Protein AF-A0A8J7Q8L1-F1 (afdb_monomer_lite)

Radius of gyration: 17.09 Å; chains: 1; bounding box: 45×29×39 Å

Sequence (72 aa):
VPNDDPLFAHVKRLEDVPPHFLLEVEHFFGTYKQLEGAHTESLGWSGAEESTREVRASVDRFRASLGTVRMG

pLDDT: mean 92.69, std 11.48, range [44.62, 98.38]

Structure (mmCIF, N/CA/C/O backbone):
data_AF-A0A8J7Q8L1-F1
#
_entry.id   AF-A0A8J7Q8L1-F1
#
loop_
_atom_site.group_PDB
_atom_site.id
_atom_site.type_symbol
_atom_site.label_atom_id
_atom_site.label_alt_id
_atom_site.label_comp_id
_atom_site.label_asym_id
_atom_site.label_entity_id
_atom_site.label_seq_id
_atom_site.pdbx_PDB_ins_code
_atom_site.Cartn_x
_atom_site.Cartn_y
_atom_site.Cartn_z
_atom_site.occupancy
_atom_site.B_iso_or_equiv
_atom_site.auth_seq_id
_atom_site.auth_comp_id
_atom_site.auth_asym_id
_atom_site.auth_atom_id
_atom_site.pdbx_PDB_model_num
ATOM 1 N N . VAL A 1 1 ? -0.271 -2.698 -8.364 1.00 91.75 1 VAL A N 1
ATOM 2 C CA . VAL A 1 1 ? 0.036 -1.592 -9.301 1.00 91.75 1 VAL A CA 1
ATOM 3 C C . VAL A 1 1 ? -1.129 -1.398 -10.263 1.00 91.75 1 VAL A C 1
ATOM 5 O O . VAL A 1 1 ? -1.927 -2.328 -10.363 1.00 91.75 1 VAL A O 1
ATOM 8 N N . PRO A 1 2 ? -1.280 -0.236 -10.922 1.00 94.62 2 PRO A N 1
ATOM 9 C CA . PRO A 1 2 ? -2.317 -0.044 -11.938 1.00 94.62 2 PRO A CA 1
ATOM 10 C C . PRO A 1 2 ? -2.181 -1.081 -13.064 1.00 94.62 2 PRO A C 1
ATOM 12 O O . PRO A 1 2 ? -1.070 -1.348 -13.514 1.00 94.62 2 PRO A O 1
ATOM 15 N N . ASN A 1 3 ? -3.293 -1.688 -13.491 1.00 93.44 3 ASN A N 1
ATOM 16 C CA . ASN A 1 3 ? -3.271 -2.778 -14.477 1.00 93.44 3 ASN A CA 1
ATOM 17 C C . ASN A 1 3 ? -2.861 -2.305 -15.880 1.00 93.44 3 ASN A C 1
ATOM 19 O O . ASN A 1 3 ? -2.168 -3.026 -16.590 1.00 93.44 3 ASN A O 1
ATOM 23 N N . ASP A 1 4 ? -3.274 -1.091 -16.247 1.00 95.38 4 ASP A N 1
ATOM 24 C CA . ASP A 1 4 ? -3.165 -0.575 -17.616 1.00 95.38 4 ASP A CA 1
ATOM 25 C C . ASP A 1 4 ? -2.061 0.485 -17.775 1.00 95.38 4 ASP A C 1
ATOM 27 O O . ASP A 1 4 ? -1.950 1.113 -18.826 1.00 95.38 4 ASP A O 1
ATOM 31 N N . ASP A 1 5 ? -1.234 0.690 -16.744 1.00 96.50 5 ASP A N 1
ATOM 32 C CA . ASP A 1 5 ? -0.101 1.613 -16.810 1.00 96.50 5 ASP A CA 1
ATOM 33 C C . ASP A 1 5 ? 1.187 0.857 -17.197 1.00 96.50 5 ASP A C 1
ATOM 35 O O . ASP A 1 5 ? 1.711 0.071 -16.393 1.00 96.50 5 ASP A O 1
ATOM 39 N N . PRO A 1 6 ? 1.741 1.086 -18.405 1.00 95.56 6 PRO A N 1
ATOM 40 C CA . PRO A 1 6 ? 2.949 0.406 -18.859 1.00 95.56 6 PRO A CA 1
ATOM 41 C C . PRO A 1 6 ? 4.171 0.708 -17.984 1.00 95.56 6 PRO A C 1
ATOM 43 O O . PRO A 1 6 ? 5.082 -0.121 -17.925 1.00 95.56 6 PRO A O 1
ATOM 46 N N . LEU A 1 7 ? 4.191 1.834 -17.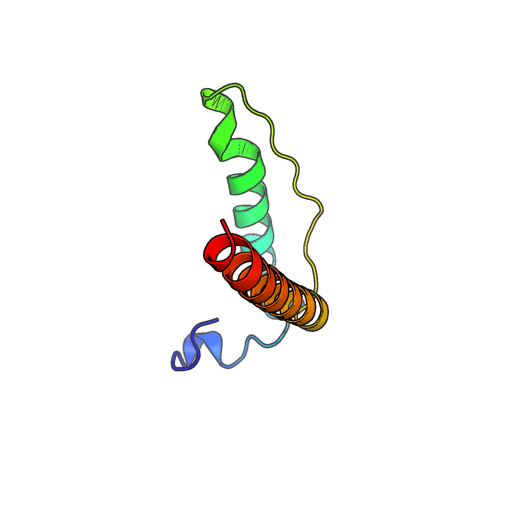260 1.00 95.81 7 LEU A N 1
ATOM 47 C CA . LEU A 1 7 ? 5.280 2.166 -16.341 1.00 95.81 7 LEU A CA 1
ATOM 48 C C . LEU A 1 7 ? 5.405 1.136 -15.217 1.00 95.81 7 LEU A C 1
ATOM 50 O O . LEU A 1 7 ? 6.509 0.877 -14.749 1.00 95.81 7 LEU A O 1
ATOM 54 N N . PHE A 1 8 ? 4.306 0.486 -14.835 1.00 96.31 8 PHE A N 1
ATOM 55 C CA . PHE A 1 8 ? 4.287 -0.525 -13.780 1.00 96.31 8 PHE A CA 1
ATOM 56 C C . PHE A 1 8 ? 4.241 -1.961 -14.305 1.00 96.31 8 PHE A C 1
ATOM 58 O O . PHE A 1 8 ? 4.189 -2.903 -13.513 1.00 96.31 8 PHE A O 1
ATOM 65 N N . ALA A 1 9 ? 4.289 -2.166 -15.626 1.00 95.94 9 ALA A N 1
ATOM 66 C CA . ALA A 1 9 ? 4.159 -3.495 -16.220 1.00 95.94 9 ALA A CA 1
ATOM 67 C C . ALA A 1 9 ? 5.215 -4.491 -15.706 1.00 95.94 9 ALA A C 1
ATOM 69 O O . ALA A 1 9 ? 4.923 -5.685 -15.606 1.00 95.94 9 ALA A O 1
ATOM 70 N N . HIS A 1 10 ? 6.403 -4.001 -15.343 1.00 95.25 10 HIS A N 1
ATOM 71 C CA . HIS A 1 10 ? 7.517 -4.793 -14.822 1.00 95.25 10 HIS A CA 1
ATOM 72 C C . HIS A 1 10 ? 7.370 -5.194 -13.344 1.00 95.25 10 HIS A C 1
ATOM 74 O O . HIS A 1 10 ? 8.027 -6.134 -12.918 1.00 95.25 10 HIS A O 1
ATOM 80 N N . VAL A 1 11 ? 6.502 -4.531 -12.574 1.00 97.06 11 VAL A N 1
ATOM 81 C CA . VAL A 1 11 ? 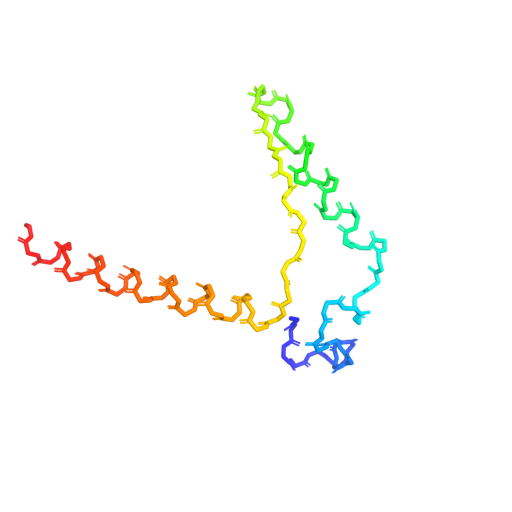6.350 -4.771 -11.134 1.00 97.06 11 VAL A CA 1
ATOM 82 C C . VAL A 1 11 ? 5.335 -5.885 -10.897 1.00 97.06 11 VAL A C 1
ATOM 84 O O . VAL A 1 11 ? 4.125 -5.685 -11.034 1.00 97.06 11 VAL A O 1
ATOM 87 N N . LYS A 1 12 ? 5.821 -7.077 -10.550 1.00 95.44 12 LYS A N 1
ATOM 88 C CA . LYS A 1 12 ? 5.018 -8.282 -10.278 1.00 95.44 12 LYS A CA 1
ATOM 89 C C . LYS A 1 12 ? 5.174 -8.790 -8.851 1.00 95.44 12 LYS A C 1
ATOM 91 O O . LYS A 1 12 ? 4.269 -9.450 -8.339 1.00 95.44 12 LYS A O 1
ATOM 96 N N . ARG A 1 13 ? 6.296 -8.484 -8.213 1.00 96.50 13 ARG A N 1
ATOM 97 C CA . ARG A 1 13 ? 6.626 -8.885 -6.848 1.00 96.50 13 ARG A CA 1
ATOM 98 C C . ARG A 1 13 ? 7.221 -7.710 -6.076 1.00 96.50 13 ARG A C 1
ATOM 100 O O . ARG A 1 13 ? 7.553 -6.681 -6.656 1.00 96.50 13 ARG A O 1
ATOM 107 N N . LEU A 1 14 ? 7.290 -7.846 -4.755 1.00 96.12 14 LEU A N 1
ATOM 108 C CA . LEU A 1 14 ? 7.719 -6.764 -3.867 1.00 96.12 14 LEU A CA 1
ATOM 109 C C . LEU A 1 14 ? 9.140 -6.285 -4.201 1.00 96.12 14 LEU A C 1
ATOM 111 O O . LEU A 1 14 ? 9.434 -5.102 -4.127 1.00 96.12 14 LEU A O 1
ATOM 115 N N . GLU A 1 15 ? 9.994 -7.210 -4.620 1.00 96.56 15 GLU A N 1
ATOM 116 C CA . GLU A 1 15 ? 11.396 -6.990 -4.962 1.00 96.56 15 GLU A CA 1
ATOM 117 C C . GLU A 1 15 ? 11.578 -6.185 -6.258 1.00 96.56 15 GLU A C 1
ATOM 119 O O . GLU A 1 15 ? 12.657 -5.644 -6.487 1.00 96.56 15 GLU A O 1
ATOM 124 N N . ASP A 1 16 ? 10.534 -6.072 -7.086 1.00 97.19 16 ASP A N 1
ATOM 125 C CA . ASP A 1 16 ? 10.548 -5.208 -8.272 1.00 97.19 16 ASP A CA 1
ATOM 126 C C . ASP A 1 16 ? 10.285 -3.735 -7.908 1.00 97.19 16 ASP A C 1
ATOM 128 O O . ASP A 1 16 ? 10.434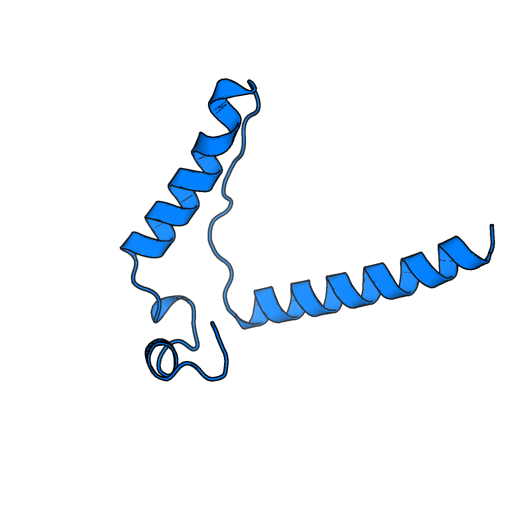 -2.845 -8.745 1.00 97.19 16 ASP A O 1
ATOM 132 N N . VAL A 1 17 ? 9.853 -3.462 -6.672 1.00 96.75 17 VAL A N 1
ATOM 133 C CA . VAL A 1 17 ? 9.599 -2.108 -6.179 1.00 96.75 17 VAL A CA 1
ATOM 134 C C . VAL A 1 17 ? 10.924 -1.476 -5.744 1.00 96.75 17 VAL A C 1
ATOM 136 O O . VAL A 1 17 ? 11.704 -2.119 -5.038 1.00 96.75 17 VAL A O 1
ATOM 139 N N . PRO A 1 18 ? 11.192 -0.201 -6.092 1.00 97.00 18 PRO A N 1
ATOM 140 C CA . PRO A 1 18 ? 12.369 0.498 -5.597 1.00 97.00 18 PRO A CA 1
ATOM 141 C C . PRO A 1 18 ? 12.449 0.440 -4.060 1.00 97.00 18 PRO A C 1
ATOM 143 O O . PRO A 1 18 ? 11.504 0.859 -3.389 1.00 97.00 18 PRO A O 1
ATOM 146 N N . PRO A 1 19 ? 13.567 -0.014 -3.467 1.00 96.12 19 PRO A N 1
ATOM 147 C CA . PRO A 1 19 ? 13.650 -0.240 -2.021 1.00 96.12 19 PRO A CA 1
ATOM 148 C C . PRO A 1 19 ? 13.439 1.042 -1.205 1.00 96.12 19 PRO A C 1
ATOM 150 O O . PRO A 1 19 ? 12.841 1.006 -0.134 1.00 96.12 19 PRO A O 1
ATOM 153 N N . HIS A 1 20 ? 13.860 2.197 -1.730 1.00 97.56 20 HIS A N 1
ATOM 154 C CA . HIS A 1 20 ? 13.622 3.492 -1.088 1.00 97.56 20 HIS A CA 1
ATOM 155 C C . HIS A 1 20 ? 12.136 3.846 -0.972 1.00 97.56 20 HIS A C 1
ATOM 157 O O . HIS A 1 20 ? 11.749 4.469 0.010 1.00 97.56 20 HIS A O 1
ATOM 163 N N . PHE A 1 21 ? 11.304 3.419 -1.926 1.00 97.56 21 PHE A N 1
ATOM 164 C CA . PHE A 1 21 ? 9.863 3.650 -1.859 1.00 97.56 21 PHE A CA 1
ATOM 165 C C . PHE A 1 21 ? 9.227 2.858 -0.710 1.00 97.56 21 PHE A C 1
ATOM 167 O O . PHE A 1 21 ? 8.390 3.385 0.015 1.00 97.56 21 PHE A O 1
ATOM 174 N N . LEU A 1 22 ? 9.664 1.614 -0.489 1.00 97.31 22 LEU A N 1
ATOM 175 C CA . LEU A 1 22 ? 9.191 0.807 0.641 1.00 97.31 22 LEU A CA 1
ATOM 176 C C . LEU A 1 22 ? 9.548 1.465 1.985 1.00 97.31 22 LEU A C 1
ATOM 178 O O . LEU A 1 22 ? 8.692 1.572 2.861 1.00 97.31 22 LEU A O 1
ATOM 182 N N . LEU A 1 23 ? 10.774 1.982 2.115 1.00 96.75 23 LEU A N 1
ATOM 183 C CA . LEU A 1 23 ? 11.217 2.713 3.308 1.00 96.75 23 LEU A CA 1
ATOM 184 C C . LEU A 1 23 ? 10.427 4.009 3.536 1.00 96.75 23 LEU A C 1
ATOM 186 O O . LEU A 1 23 ? 10.093 4.335 4.673 1.00 96.75 23 LEU A O 1
ATOM 190 N N . GLU A 1 24 ? 10.117 4.750 2.471 1.00 97.88 24 GLU A N 1
ATOM 191 C CA . GLU A 1 24 ? 9.304 5.967 2.556 1.00 97.88 24 GLU A CA 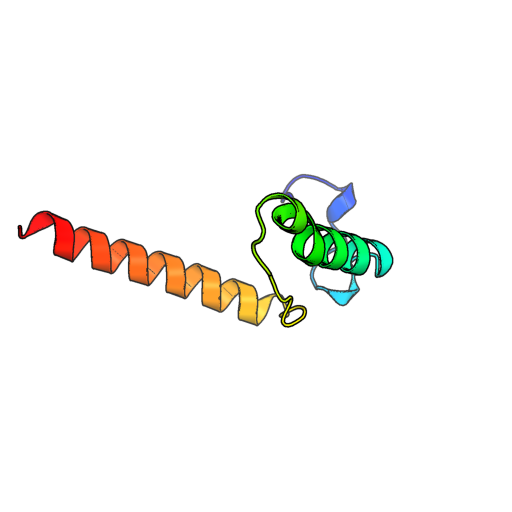1
ATOM 192 C C . GLU A 1 24 ? 7.891 5.658 3.067 1.00 97.88 24 GLU A C 1
ATOM 194 O O . GLU A 1 24 ? 7.398 6.334 3.972 1.00 97.88 24 GLU A O 1
ATOM 199 N N . VAL A 1 25 ? 7.261 4.601 2.546 1.00 97.62 25 VAL A N 1
ATOM 200 C CA . VAL A 1 25 ? 5.927 4.180 2.989 1.00 97.62 25 VAL A CA 1
ATOM 201 C C . VAL A 1 25 ? 5.946 3.712 4.449 1.00 97.62 25 VAL A C 1
ATOM 203 O O . VAL A 1 25 ? 5.072 4.108 5.223 1.00 97.62 25 VAL A O 1
ATOM 206 N N . GLU A 1 26 ? 6.949 2.929 4.861 1.00 96.94 26 GLU A N 1
ATOM 207 C CA . GLU A 1 26 ? 7.128 2.548 6.271 1.00 96.94 26 GLU A CA 1
ATOM 208 C C . GLU A 1 26 ? 7.285 3.773 7.181 1.00 96.94 26 GLU A C 1
ATOM 210 O O . GLU A 1 26 ? 6.620 3.874 8.215 1.00 96.94 26 GLU A O 1
ATOM 215 N N . HIS A 1 27 ? 8.127 4.730 6.785 1.00 95.81 27 HIS A N 1
ATOM 216 C CA . HIS A 1 27 ? 8.364 5.946 7.554 1.00 95.81 27 HIS A CA 1
ATOM 217 C C . HIS A 1 27 ? 7.098 6.799 7.687 1.00 95.81 27 HIS A C 1
ATOM 219 O O . HIS A 1 27 ? 6.791 7.292 8.777 1.00 95.81 27 HIS A O 1
ATOM 225 N N . PHE A 1 28 ? 6.334 6.941 6.602 1.00 97.31 28 PHE A N 1
ATOM 226 C CA . PHE A 1 28 ? 5.065 7.658 6.617 1.00 97.31 28 PHE A CA 1
ATOM 227 C C . PHE A 1 28 ? 4.106 7.042 7.640 1.00 97.31 28 PHE A C 1
ATOM 229 O O . PHE A 1 28 ? 3.633 7.734 8.544 1.00 97.31 28 PHE A O 1
ATOM 236 N N . PHE A 1 29 ? 3.872 5.728 7.574 1.00 97.06 29 PHE A N 1
ATOM 237 C CA . PHE A 1 29 ? 2.952 5.071 8.503 1.00 97.06 29 PHE A CA 1
ATOM 238 C C . PHE A 1 29 ? 3.462 5.027 9.947 1.00 97.06 29 PHE A C 1
ATOM 240 O O . PHE A 1 29 ? 2.636 5.014 10.857 1.00 97.06 29 PHE A O 1
ATOM 247 N N . GLY A 1 30 ? 4.774 5.055 10.186 1.00 95.69 30 GLY A N 1
ATOM 248 C CA . GLY A 1 30 ? 5.351 5.152 11.534 1.00 95.69 30 GLY A CA 1
ATOM 249 C C . GLY A 1 30 ? 5.266 6.548 12.169 1.00 95.69 30 GLY A C 1
ATOM 250 O O . GLY A 1 30 ? 5.431 6.691 13.383 1.00 95.69 30 GLY A O 1
ATOM 251 N N . THR A 1 31 ? 5.016 7.593 11.373 1.00 95.62 31 THR A N 1
ATOM 252 C CA . THR A 1 31 ? 5.058 8.988 11.847 1.00 95.62 31 THR A CA 1
ATOM 253 C C . THR A 1 31 ? 3.735 9.741 11.724 1.00 95.62 31 THR A C 1
ATOM 255 O O . THR A 1 31 ? 3.497 10.647 12.523 1.00 95.62 31 THR A O 1
ATOM 258 N N . TYR A 1 32 ? 2.834 9.360 10.807 1.00 96.81 32 TYR A N 1
ATOM 259 C CA . TYR A 1 32 ? 1.659 10.180 10.459 1.00 96.81 32 TYR A CA 1
ATOM 260 C C . TYR A 1 32 ? 0.713 10.499 11.628 1.00 96.81 32 TYR A C 1
ATOM 262 O O . TYR A 1 32 ? 0.029 11.517 11.591 1.00 96.81 32 TYR A O 1
ATOM 270 N N . LYS A 1 33 ? 0.693 9.666 12.677 1.00 96.69 33 LYS A N 1
ATOM 271 C CA . LYS A 1 33 ? -0.168 9.831 13.862 1.00 96.69 33 LYS A CA 1
ATOM 272 C C . LYS A 1 33 ? 0.518 10.407 15.093 1.00 96.69 33 LYS A C 1
ATOM 274 O O . LYS A 1 33 ? -0.126 10.578 16.126 1.00 96.69 33 LYS A O 1
ATOM 279 N N . GLN A 1 34 ? 1.799 10.750 15.002 1.00 95.06 34 GLN A N 1
ATOM 280 C CA . GLN A 1 34 ? 2.559 11.207 16.168 1.00 95.06 34 GLN A CA 1
ATOM 281 C C . GLN A 1 34 ? 1.958 12.465 16.809 1.00 95.06 34 GLN A C 1
ATOM 283 O O . GLN A 1 34 ? 1.901 12.559 18.032 1.00 95.06 34 GLN A O 1
ATOM 288 N N . LEU A 1 35 ? 1.439 13.400 16.004 1.00 96.19 35 LEU A N 1
ATOM 289 C CA . LEU A 1 35 ? 0.794 14.620 16.512 1.00 96.19 35 LEU A CA 1
ATOM 290 C C . LEU A 1 35 ? -0.585 14.368 17.141 1.00 96.19 35 LEU A C 1
ATOM 292 O O . LEU A 1 35 ? -1.064 15.195 17.911 1.00 96.19 35 LEU A O 1
ATOM 296 N N . GLU A 1 36 ? -1.205 13.225 16.850 1.00 96.81 36 GLU A N 1
ATOM 297 C CA . GLU A 1 36 ? -2.452 12.780 17.482 1.00 96.81 36 GLU A CA 1
ATOM 298 C C . GLU A 1 36 ? -2.188 12.056 18.817 1.00 96.81 36 GLU A C 1
ATOM 300 O O . GLU A 1 36 ? -3.125 11.648 19.499 1.00 96.81 36 GLU A O 1
ATOM 305 N N . GLY A 1 37 ? -0.916 11.871 19.198 1.00 95.25 37 GLY A N 1
ATOM 306 C CA . GLY A 1 37 ? -0.520 11.118 20.390 1.00 95.25 37 GLY A CA 1
ATOM 307 C C . GLY A 1 37 ? -0.704 9.603 20.256 1.00 95.25 37 GLY A C 1
ATOM 308 O O . GLY A 1 37 ? -0.613 8.888 21.253 1.00 95.25 37 GLY A O 1
ATOM 309 N N . ALA A 1 38 ? -0.962 9.102 19.045 1.00 95.38 38 ALA A N 1
ATOM 310 C CA . ALA A 1 38 ? -1.112 7.680 18.768 1.00 95.38 38 ALA A CA 1
ATOM 311 C C . ALA A 1 38 ? 0.176 7.094 18.173 1.00 95.38 38 ALA A C 1
ATOM 313 O O . ALA A 1 38 ? 0.883 7.742 17.400 1.00 95.38 38 ALA A O 1
ATOM 314 N N . HIS A 1 39 ? 0.461 5.843 18.533 1.00 93.31 39 HIS A N 1
ATOM 315 C CA . HIS A 1 39 ? 1.611 5.098 18.036 1.00 93.31 39 HIS A CA 1
ATOM 316 C C . HIS A 1 39 ? 1.173 4.026 17.038 1.00 93.31 39 HIS A C 1
ATOM 318 O O . HIS A 1 39 ? 0.142 3.374 17.216 1.00 93.31 39 HIS A O 1
ATOM 324 N N . THR A 1 40 ? 1.974 3.848 15.996 1.00 96.06 40 THR A N 1
ATOM 325 C CA . THR A 1 40 ? 1.801 2.840 14.954 1.00 96.06 40 THR A CA 1
ATOM 326 C C . THR A 1 40 ? 3.126 2.126 14.736 1.00 96.06 40 THR A C 1
ATOM 328 O O . THR A 1 40 ? 4.188 2.747 14.747 1.00 96.06 40 THR A O 1
ATOM 331 N N . GLU A 1 41 ? 3.052 0.817 14.526 1.00 93.94 41 GLU A N 1
ATOM 332 C CA . GLU A 1 41 ? 4.206 -0.043 14.281 1.00 93.94 41 GLU A CA 1
ATOM 333 C C . GLU A 1 41 ? 4.024 -0.738 12.930 1.00 93.94 41 GLU A C 1
ATOM 335 O O . GLU A 1 41 ? 2.961 -1.297 12.648 1.00 93.94 41 GLU A O 1
ATOM 340 N N . SER A 1 42 ? 5.053 -0.678 12.084 1.00 92.81 42 SER A N 1
ATOM 341 C CA . SER A 1 42 ? 5.100 -1.462 10.851 1.00 92.81 42 SER A CA 1
ATOM 342 C C . SER A 1 42 ? 5.692 -2.833 11.157 1.00 92.81 42 SER A C 1
ATOM 344 O O . SER A 1 42 ? 6.773 -2.922 11.732 1.00 92.81 42 SER A O 1
ATOM 346 N N . LEU A 1 43 ? 5.008 -3.897 10.735 1.00 95.19 43 LEU A N 1
ATOM 347 C CA . LEU A 1 43 ? 5.480 -5.281 10.878 1.00 95.19 43 LEU A CA 1
ATOM 348 C C . LEU A 1 43 ? 6.268 -5.766 9.645 1.00 95.19 43 LEU A C 1
ATOM 350 O O . LEU A 1 43 ? 6.542 -6.957 9.510 1.00 95.19 43 LEU A O 1
ATOM 354 N N . GLY A 1 44 ? 6.625 -4.845 8.744 1.00 93.94 44 GLY A N 1
ATOM 355 C CA . GLY A 1 44 ? 7.294 -5.133 7.478 1.00 93.94 44 GLY A CA 1
ATOM 356 C C . GLY A 1 44 ? 6.323 -5.429 6.334 1.00 93.94 44 GLY A C 1
ATOM 357 O O . GLY A 1 44 ? 5.136 -5.102 6.389 1.00 93.94 44 GLY A O 1
ATOM 358 N N . TRP A 1 45 ? 6.852 -6.040 5.271 1.00 96.94 45 TRP A N 1
ATOM 359 C CA . TRP A 1 45 ? 6.132 -6.274 4.021 1.00 96.94 45 TRP A CA 1
ATOM 360 C C . TRP A 1 45 ? 5.897 -7.756 3.747 1.00 96.94 45 TRP A C 1
ATOM 362 O O . TRP A 1 45 ? 6.819 -8.570 3.793 1.00 96.94 45 TRP A O 1
ATOM 372 N N . SER A 1 46 ? 4.670 -8.076 3.351 1.00 96.69 46 SER A N 1
ATOM 373 C CA . SER A 1 46 ? 4.287 -9.388 2.830 1.00 96.69 46 SER A CA 1
ATOM 374 C C . SER A 1 46 ? 4.396 -9.442 1.305 1.00 96.69 46 SER A C 1
ATOM 376 O O . SER A 1 46 ? 4.201 -8.445 0.607 1.00 96.69 46 SER A O 1
ATOM 378 N N . GLY A 1 47 ? 4.672 -10.633 0.770 1.00 96.56 47 GLY A N 1
ATOM 379 C CA . GLY A 1 47 ? 4.717 -10.872 -0.674 1.00 96.56 47 GLY A CA 1
ATOM 380 C C . GLY A 1 47 ? 3.328 -10.949 -1.324 1.00 96.56 47 GLY A C 1
ATOM 381 O O . GLY A 1 47 ? 2.315 -11.163 -0.659 1.00 96.56 47 GLY A O 1
ATOM 382 N N . ALA A 1 48 ? 3.290 -10.859 -2.658 1.00 95.38 48 ALA A N 1
ATOM 383 C CA . ALA A 1 48 ? 2.052 -10.786 -3.444 1.00 95.38 48 ALA A CA 1
ATOM 384 C C . ALA A 1 48 ? 1.053 -11.931 -3.181 1.00 95.38 48 ALA A C 1
ATOM 386 O O . ALA A 1 48 ? -0.161 -11.713 -3.203 1.00 95.38 48 ALA A O 1
ATOM 387 N N . GLU A 1 49 ? 1.539 -13.149 -2.925 1.00 96.31 49 GLU A N 1
ATOM 388 C CA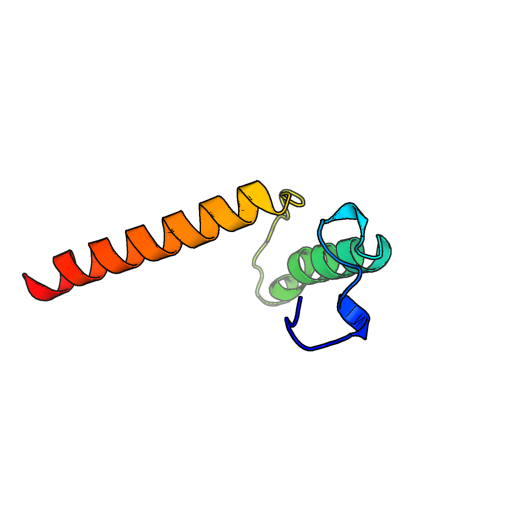 . GLU A 1 49 ? 0.676 -14.295 -2.624 1.00 96.31 49 GLU A CA 1
ATOM 389 C C . GLU A 1 49 ? -0.060 -14.109 -1.292 1.00 96.31 49 GLU A C 1
ATOM 391 O O . GLU A 1 49 ? -1.280 -14.265 -1.229 1.00 96.31 49 GLU A O 1
ATOM 396 N N . GLU A 1 50 ? 0.665 -13.727 -0.240 1.00 97.00 50 GLU A N 1
ATOM 397 C CA . GLU A 1 50 ? 0.093 -13.475 1.079 1.00 97.00 50 GLU A CA 1
ATOM 398 C C . GLU A 1 50 ? -0.887 -12.304 1.043 1.00 97.00 50 GLU A C 1
ATOM 400 O O . GLU A 1 50 ? -2.016 -12.442 1.517 1.00 97.00 50 GLU A O 1
ATOM 405 N N . SER A 1 51 ? -0.523 -11.207 0.374 1.00 96.50 51 SER A N 1
ATOM 406 C CA . SER A 1 51 ? -1.428 -10.074 0.169 1.00 96.50 51 SER A CA 1
ATOM 407 C C . SER A 1 51 ? -2.706 -10.495 -0.564 1.00 96.50 51 SER A C 1
ATOM 409 O O . SER A 1 51 ? -3.804 -10.088 -0.190 1.00 96.50 51 SER A O 1
ATOM 411 N N . THR A 1 52 ? -2.599 -11.360 -1.579 1.00 97.00 52 THR A N 1
ATOM 412 C CA . THR A 1 52 ? -3.768 -11.879 -2.309 1.00 97.00 52 THR A CA 1
ATOM 413 C C . THR A 1 52 ? -4.656 -12.746 -1.417 1.00 97.00 52 THR A C 1
ATOM 415 O O . THR A 1 52 ? -5.885 -12.658 -1.504 1.00 97.00 52 THR A O 1
ATOM 418 N N . ARG A 1 53 ? -4.065 -13.583 -0.551 1.00 98.38 53 ARG A N 1
ATOM 419 C CA . ARG A 1 53 ? -4.823 -14.379 0.428 1.00 98.38 53 ARG A CA 1
ATOM 420 C C . ARG A 1 53 ? -5.587 -13.476 1.393 1.00 98.38 53 ARG A C 1
ATOM 422 O O . ARG A 1 53 ? -6.775 -13.709 1.600 1.00 98.38 53 ARG A O 1
ATOM 429 N N . GLU A 1 54 ? -4.949 -12.429 1.906 1.00 97.94 54 GLU A N 1
ATOM 430 C CA . GLU A 1 54 ? -5.577 -11.492 2.842 1.00 97.94 54 GLU A CA 1
ATOM 431 C C . GLU A 1 54 ? -6.724 -10.694 2.199 1.00 97.94 54 GLU A C 1
ATOM 433 O O . GLU A 1 54 ? -7.784 -10.521 2.806 1.00 97.94 54 GLU A O 1
ATOM 438 N N . VAL A 1 55 ? -6.580 -10.288 0.931 1.00 98.00 55 VAL A N 1
ATOM 439 C CA . VAL A 1 55 ? -7.672 -9.655 0.168 1.00 98.00 55 VAL A CA 1
ATOM 440 C C . VAL A 1 55 ? -8.875 -10.592 0.054 1.00 98.00 55 VAL A C 1
ATOM 442 O O . VAL A 1 55 ? -10.002 -10.182 0.330 1.00 98.00 55 VAL A O 1
ATOM 445 N N . ARG A 1 56 ? -8.659 -11.862 -0.315 1.00 98.31 56 ARG A N 1
ATOM 446 C CA . ARG A 1 56 ? -9.748 -12.851 -0.411 1.00 98.31 56 ARG A CA 1
ATOM 447 C C . ARG A 1 56 ? -10.414 -13.081 0.943 1.00 98.31 56 ARG A C 1
ATOM 449 O O . ARG A 1 56 ? -11.635 -13.005 1.031 1.00 98.31 56 ARG A O 1
ATOM 456 N N . ALA A 1 57 ? -9.618 -13.264 1.996 1.00 98.31 57 ALA A N 1
ATOM 457 C CA . ALA A 1 57 ? -10.124 -13.431 3.354 1.00 98.31 57 ALA A CA 1
ATOM 458 C C . ALA A 1 57 ? -10.956 -12.219 3.809 1.00 98.31 57 ALA A C 1
ATOM 460 O O . ALA A 1 57 ? -12.012 -12.383 4.418 1.00 98.31 57 ALA A O 1
ATOM 461 N N . SER A 1 58 ? -10.534 -10.999 3.465 1.00 97.69 58 SER A N 1
ATOM 462 C CA . SER A 1 58 ? -11.290 -9.772 3.736 1.00 97.69 58 SER A CA 1
ATOM 463 C C . SER A 1 58 ? -12.631 -9.732 3.002 1.00 97.69 58 SER A C 1
ATOM 465 O O . SER A 1 58 ? -13.648 -9.388 3.606 1.00 97.69 58 SER A O 1
ATOM 467 N N . VAL A 1 59 ? -12.658 -10.129 1.726 1.00 97.25 59 VAL A N 1
ATOM 468 C CA . VAL A 1 59 ? -13.897 -10.235 0.938 1.00 97.25 59 VAL A CA 1
ATOM 469 C C . VAL A 1 59 ? -14.853 -11.257 1.555 1.00 97.25 59 VAL A C 1
ATOM 471 O O . VAL A 1 59 ? -16.047 -10.980 1.676 1.00 97.25 59 VAL A O 1
ATOM 474 N N . ASP A 1 60 ? -14.348 -12.411 1.983 1.00 9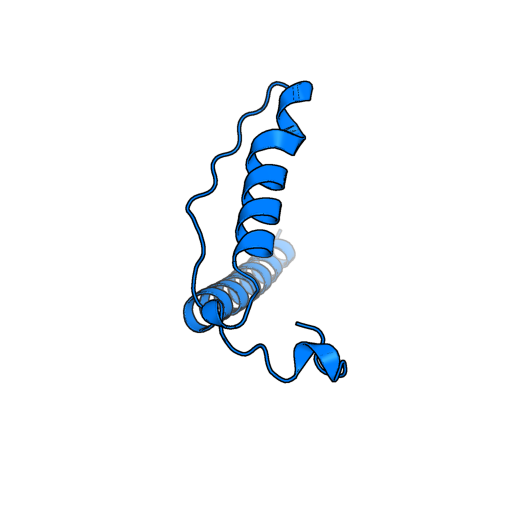7.25 60 ASP A N 1
ATOM 475 C CA . ASP A 1 60 ? -15.171 -13.456 2.595 1.00 97.25 60 ASP A CA 1
ATOM 476 C C . ASP A 1 60 ? -15.724 -13.022 3.958 1.00 97.25 60 ASP A C 1
ATOM 478 O O . ASP A 1 60 ? -16.919 -13.190 4.213 1.00 97.25 60 ASP A O 1
ATOM 482 N N . ARG A 1 61 ? -14.909 -12.368 4.802 1.00 97.19 61 ARG A N 1
ATOM 483 C CA . ARG A 1 61 ? -15.373 -11.768 6.068 1.00 97.19 61 ARG A CA 1
ATOM 484 C C . ARG A 1 61 ? -16.469 -10.729 5.841 1.00 97.19 61 ARG A C 1
ATOM 486 O O . ARG A 1 61 ? -17.454 -10.718 6.575 1.00 97.19 61 ARG A O 1
ATOM 493 N N . PHE A 1 62 ? -16.332 -9.889 4.815 1.00 96.06 62 PHE A N 1
ATOM 494 C CA . PHE A 1 62 ? -17.357 -8.907 4.462 1.00 96.06 62 PHE A CA 1
ATOM 495 C C . PHE A 1 62 ? -18.654 -9.570 3.975 1.00 96.06 62 PHE A C 1
ATOM 497 O O . PHE A 1 62 ? -19.745 -9.204 4.401 1.00 96.06 62 PHE A O 1
ATOM 504 N N . ARG A 1 63 ? -18.568 -10.596 3.122 1.00 95.50 63 ARG A N 1
ATOM 505 C CA . ARG A 1 63 ? -19.755 -11.349 2.680 1.00 95.50 63 ARG A CA 1
ATOM 506 C C . ARG A 1 63 ? -20.469 -12.029 3.845 1.00 95.50 63 ARG A C 1
ATOM 508 O O . ARG A 1 63 ? -21.697 -12.000 3.902 1.00 95.50 63 ARG A O 1
ATOM 515 N N . ALA A 1 64 ? -19.713 -12.605 4.777 1.00 94.81 64 ALA A N 1
ATOM 516 C CA . ALA A 1 64 ? -20.265 -13.196 5.988 1.00 94.81 64 ALA A CA 1
ATOM 517 C C . ALA A 1 64 ? -20.958 -12.140 6.864 1.00 94.81 64 ALA A C 1
ATOM 519 O O . ALA A 1 64 ? -22.068 -12.381 7.337 1.00 94.81 64 ALA A O 1
ATOM 520 N N . SER A 1 65 ? -20.365 -10.948 7.023 1.00 93.62 65 SER A N 1
ATOM 521 C CA . SER A 1 65 ? -20.979 -9.875 7.814 1.00 93.62 65 SER A CA 1
ATOM 522 C C . SER A 1 65 ? -22.283 -9.356 7.199 1.00 93.62 65 SER A C 1
ATOM 524 O O . SER A 1 65 ? -23.222 -9.078 7.941 1.00 93.62 65 SER A O 1
ATOM 526 N N . LEU A 1 66 ? -22.409 -9.316 5.866 1.00 88.62 66 LEU A N 1
ATOM 527 C CA . LEU A 1 66 ? -23.675 -8.985 5.194 1.00 88.62 66 LEU A CA 1
ATOM 528 C C . LEU A 1 66 ? -24.798 -9.992 5.495 1.00 88.62 66 LEU A C 1
ATOM 530 O O . LEU A 1 66 ? -25.962 -9.598 5.579 1.00 88.62 66 LEU A O 1
ATOM 534 N N . GLY A 1 67 ? -24.469 -11.276 5.666 1.00 63.78 67 GLY A N 1
ATOM 535 C CA . GLY A 1 67 ? -25.427 -12.299 6.100 1.00 63.78 67 GLY A CA 1
ATOM 536 C C . GLY A 1 67 ? -25.901 -12.083 7.539 1.00 63.78 67 GLY A C 1
ATOM 537 O O . GLY A 1 67 ? -27.082 -12.255 7.830 1.00 63.78 67 GLY A O 1
ATOM 538 N N . THR A 1 68 ? -25.005 -11.629 8.416 1.00 59.69 68 THR A N 1
ATOM 539 C CA . THR A 1 68 ? -25.310 -11.315 9.820 1.00 59.69 68 THR A CA 1
ATOM 540 C C . THR A 1 68 ? -26.137 -10.033 9.972 1.00 59.69 68 THR A C 1
ATOM 542 O O . THR A 1 68 ? -27.023 -9.980 10.816 1.00 59.69 68 THR A O 1
ATOM 545 N N . VAL A 1 69 ? -25.908 -9.012 9.134 1.00 58.53 69 VAL A N 1
ATOM 546 C CA . VAL A 1 69 ? -26.644 -7.729 9.183 1.00 58.53 69 VAL A CA 1
ATOM 547 C C . VAL A 1 69 ? -28.100 -7.862 8.713 1.00 58.53 69 VAL A C 1
ATOM 549 O O . VAL A 1 69 ? -28.950 -7.091 9.142 1.00 58.53 69 VAL A O 1
ATOM 552 N N . ARG A 1 70 ? -28.423 -8.836 7.852 1.00 55.75 70 ARG A N 1
ATOM 553 C CA . ARG A 1 70 ? -29.779 -9.012 7.289 1.00 55.75 70 ARG A CA 1
ATOM 554 C C . ARG A 1 70 ? -30.736 -9.847 8.153 1.00 55.75 70 ARG A C 1
ATOM 556 O O . ARG A 1 70 ? -31.885 -10.018 7.759 1.00 55.75 70 ARG A O 1
ATOM 563 N N . MET A 1 71 ? -30.261 -10.373 9.283 1.00 50.44 71 MET A N 1
ATOM 564 C CA . MET A 1 71 ? -31.025 -11.202 10.231 1.00 50.44 71 MET A CA 1
ATOM 565 C C . MET A 1 71 ? -31.232 -10.514 11.596 1.00 50.44 71 MET A C 1
ATOM 567 O O . MET A 1 71 ? -31.587 -11.187 12.563 1.00 50.44 71 MET A O 1
ATOM 571 N N . GLY A 1 72 ? -30.993 -9.200 11.677 1.00 44.62 72 GLY A N 1
ATOM 572 C CA . GLY A 1 72 ? -31.268 -8.354 12.844 1.00 44.62 72 GLY A CA 1
ATOM 573 C C . GLY A 1 72 ? -32.419 -7.393 12.600 1.00 44.62 72 GLY A C 1
ATOM 574 O O . GLY A 1 72 ? -32.563 -6.943 11.440 1.00 44.62 72 GLY A O 1
#

Foldseek 3Di:
DDPPDPVCVQPDKPVSDDVVVQVVVQVCQQPVCVVVVDGDHDPGDDIPVVVVVVVVVVVVVVVVVVVVVVVD

Secondary structure (DSSP, 8-state):
--TT-GGGTT--SGGGS-HHHHHHHHHHHHHTTGGGT----------HHHHHHHHHHHHHHHHHHHHHHTT-